Protein AF-J9FBR4-F1 (afdb_monomer_lite)

Radius of gyration: 24.34 Å; chains: 1; bounding box: 45×44×74 Å

Secondary structure (DSSP, 8-state):
--SSHHHHHHHHHHHHHHHHHHHHHHHHHHHHHHHHHHHH----SS-HHHHHHHHHHHHHHHHHHHHHHHHHHHHHHHHHHHTTSSS----

Organism: NCBI:txid749906

InterPro domains:
  IPR002208 SecY/SEC61-alpha family [PF00344] (1-62)
  IPR023201 SecY domain superfamily [G3DSA:1.10.3370.10] (1-88)
  IPR023201 SecY domain superfamily [SSF103491] (1-69)

Foldseek 3Di:
DPPDDVVVVVVVVVVVVVVVVVVVVLVVQLVVQVVVCVPPVDPPPCHSVNSNVVVVVVVVVVVVVVVVVVVVVVCVVVVVVVVVPPDDPDD

Sequence (91 aa):
IRPGDQTARYIDRVLLRLTLGGAVYLVFVCLVPEFLNLRFNVPFYFGGTSLLIVVVVTMDFMSQVQAYMMTHQYESLLRKTNFRGLGQSKR

Structure (mmCIF, N/CA/C/O backbone):
data_AF-J9FBR4-F1
#
_entry.id   AF-J9FBR4-F1
#
loop_
_atom_site.group_PDB
_atom_site.id
_atom_site.type_symbol
_atom_site.label_atom_id
_atom_site.label_alt_id
_atom_site.label_comp_id
_atom_site.label_asym_id
_atom_site.label_entity_id
_atom_site.label_seq_id
_atom_site.pdbx_PDB_ins_code
_atom_site.Cartn_x
_atom_site.Cartn_y
_atom_site.Cartn_z
_atom_site.occupancy
_atom_site.B_iso_or_equiv
_atom_site.auth_seq_id
_atom_site.auth_comp_id
_atom_site.auth_asym_id
_atom_site.auth_atom_id
_atom_site.pdbx_PDB_model_num
ATOM 1 N N . ILE A 1 1 ? -29.959 -13.261 19.289 1.00 47.00 1 ILE A N 1
ATOM 2 C CA . ILE A 1 1 ? -28.922 -13.233 18.228 1.00 47.00 1 ILE A CA 1
ATOM 3 C C . ILE A 1 1 ? -27.605 -12.989 18.941 1.00 47.00 1 ILE A C 1
ATOM 5 O O . ILE A 1 1 ? -27.459 -11.912 19.499 1.00 47.00 1 ILE A O 1
ATOM 9 N N . ARG A 1 2 ? -26.720 -13.991 19.059 1.00 54.50 2 ARG A N 1
ATOM 10 C CA . ARG A 1 2 ? -25.379 -13.751 19.613 1.00 54.50 2 ARG A CA 1
ATOM 11 C C . ARG A 1 2 ? -24.680 -12.784 18.646 1.00 54.50 2 ARG A C 1
ATOM 13 O O . ARG A 1 2 ? -24.530 -13.151 17.479 1.00 54.50 2 ARG A O 1
ATOM 20 N N . PRO A 1 3 ? -24.374 -11.543 19.057 1.00 56.81 3 PRO A N 1
ATOM 21 C CA . PRO A 1 3 ? -23.649 -10.619 18.198 1.00 56.81 3 PRO A CA 1
ATOM 22 C C . PRO A 1 3 ? -22.265 -11.228 17.945 1.00 56.81 3 PRO A C 1
ATOM 24 O O . PRO A 1 3 ? -21.607 -11.665 18.885 1.00 56.81 3 PRO A O 1
ATOM 27 N N . GLY A 1 4 ? -21.869 -11.359 16.681 1.00 70.88 4 GLY A N 1
ATOM 28 C CA . GLY A 1 4 ? -20.633 -12.058 16.316 1.00 70.88 4 GLY A CA 1
ATOM 29 C C . GLY A 1 4 ? -20.703 -12.654 14.918 1.00 70.88 4 GLY A C 1
ATOM 30 O O . GLY A 1 4 ? -20.287 -12.011 13.962 1.00 70.88 4 GLY A O 1
ATOM 31 N N . ASP A 1 5 ? -21.287 -13.846 14.777 1.00 77.06 5 ASP A N 1
ATOM 32 C CA . ASP A 1 5 ? -21.216 -14.619 13.526 1.00 77.06 5 ASP A CA 1
ATOM 33 C C . ASP A 1 5 ? -21.901 -13.953 12.326 1.00 77.06 5 ASP A C 1
ATOM 35 O O . ASP A 1 5 ? -21.360 -13.955 11.220 1.00 77.06 5 ASP A O 1
ATOM 39 N N . GLN A 1 6 ? -23.093 -13.373 12.509 1.00 75.69 6 GLN A N 1
ATOM 40 C CA . GLN A 1 6 ? -23.793 -12.719 11.395 1.00 75.69 6 GLN A CA 1
ATOM 41 C C . GLN A 1 6 ? -23.117 -11.409 10.971 1.00 75.69 6 GLN A C 1
ATOM 43 O O . GLN A 1 6 ? -23.016 -11.137 9.775 1.00 75.69 6 GLN A O 1
ATOM 48 N N . THR A 1 7 ? -22.609 -10.624 11.925 1.00 83.44 7 THR A N 1
ATOM 49 C CA . THR A 1 7 ? -21.892 -9.375 11.630 1.00 83.44 7 THR A CA 1
ATOM 50 C C . THR A 1 7 ? -20.549 -9.661 10.966 1.00 83.44 7 THR A C 1
ATOM 52 O O . THR A 1 7 ? -20.226 -9.027 9.965 1.00 83.44 7 THR A O 1
ATOM 55 N N . ALA A 1 8 ? -19.803 -10.658 11.455 1.00 84.62 8 ALA A N 1
ATOM 56 C CA . ALA A 1 8 ? -18.539 -11.078 10.861 1.00 84.62 8 ALA A CA 1
ATOM 57 C C . ALA A 1 8 ? -18.730 -11.516 9.404 1.00 84.62 8 ALA A C 1
ATOM 59 O O . ALA A 1 8 ? -18.072 -10.978 8.523 1.00 84.62 8 ALA A O 1
ATOM 60 N N . ARG A 1 9 ? -19.707 -12.390 9.114 1.00 85.19 9 ARG A N 1
ATOM 61 C CA . ARG A 1 9 ? -19.999 -12.834 7.735 1.00 85.19 9 ARG A CA 1
ATOM 62 C C . ARG A 1 9 ? -20.391 -11.691 6.798 1.00 85.19 9 ARG A C 1
ATOM 64 O O . ARG A 1 9 ? -20.117 -11.760 5.601 1.00 85.19 9 ARG A O 1
ATOM 71 N N . TYR A 1 10 ? -21.062 -10.663 7.314 1.00 87.12 10 TYR A N 1
ATOM 72 C CA . TYR A 1 10 ? -21.407 -9.487 6.521 1.00 87.12 10 TYR A CA 1
ATOM 73 C C . TYR A 1 10 ? -20.168 -8.644 6.195 1.00 87.12 10 TYR A C 1
ATOM 75 O O . TYR A 1 10 ? -19.943 -8.331 5.027 1.00 87.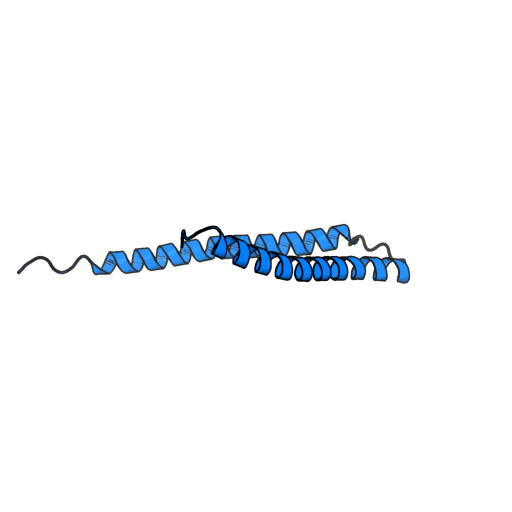12 10 TYR A O 1
ATOM 83 N N . ILE A 1 11 ? -19.345 -8.340 7.205 1.00 90.50 11 ILE A N 1
ATOM 84 C CA . ILE A 1 11 ? -18.080 -7.605 7.056 1.00 90.50 11 ILE A CA 1
ATOM 85 C C . ILE A 1 11 ? -17.158 -8.332 6.072 1.00 90.50 11 ILE A C 1
ATOM 87 O O . ILE A 1 11 ? -16.655 -7.719 5.136 1.00 90.50 11 ILE A O 1
ATOM 91 N N . ASP A 1 12 ? -17.013 -9.645 6.226 1.00 92.12 12 ASP A N 1
ATOM 92 C CA . ASP A 1 12 ? -16.119 -10.473 5.417 1.00 92.12 12 ASP A CA 1
ATOM 93 C C . ASP A 1 12 ? -16.536 -10.483 3.935 1.00 92.12 12 ASP A C 1
ATOM 95 O O . ASP A 1 12 ? -15.723 -10.321 3.026 1.00 92.12 12 ASP A O 1
ATOM 99 N N . ARG A 1 13 ? -17.848 -10.549 3.669 1.00 90.69 13 ARG A N 1
ATOM 100 C CA . ARG A 1 13 ? -18.397 -10.464 2.308 1.00 90.69 13 ARG A CA 1
ATOM 101 C C . ARG A 1 13 ? -18.165 -9.093 1.665 1.00 90.69 13 ARG A C 1
ATOM 103 O O . ARG A 1 13 ? -18.009 -9.014 0.444 1.00 90.69 13 ARG A O 1
ATOM 110 N N . VAL A 1 14 ? -18.190 -8.020 2.456 1.00 93.75 14 VAL A N 1
ATOM 111 C CA . VAL A 1 14 ? -17.906 -6.660 1.976 1.00 93.75 14 VAL A CA 1
ATOM 112 C C . VAL A 1 14 ? -16.410 -6.490 1.719 1.00 93.75 14 VAL A C 1
ATOM 114 O O . VAL A 1 14 ? -16.050 -6.023 0.638 1.00 93.75 14 VAL A O 1
ATOM 117 N N . LEU A 1 15 ? -15.553 -6.933 2.646 1.00 93.62 15 LEU A N 1
ATOM 118 C CA . LEU A 1 15 ? -14.101 -6.922 2.474 1.00 93.62 15 LEU A CA 1
ATOM 119 C C . LEU A 1 15 ? -13.695 -7.667 1.206 1.00 93.62 15 LEU A C 1
ATOM 121 O O . LEU A 1 15 ? -13.001 -7.093 0.378 1.00 93.62 15 LEU A O 1
ATOM 125 N N . LEU A 1 16 ? -14.189 -8.890 0.997 1.00 94.81 16 LEU A N 1
ATOM 126 C CA . LEU A 1 16 ? -13.845 -9.689 -0.181 1.00 94.81 16 LEU A CA 1
ATOM 127 C C . LEU A 1 16 ? -14.146 -8.972 -1.500 1.00 94.81 16 LEU A C 1
ATOM 129 O O . LEU A 1 16 ? -13.327 -9.011 -2.416 1.00 94.81 16 LEU A O 1
ATOM 133 N N . ARG A 1 17 ? -15.291 -8.285 -1.611 1.00 92.56 17 ARG A N 1
ATOM 134 C CA . ARG A 1 17 ? -15.619 -7.507 -2.819 1.00 92.56 17 ARG A CA 1
ATOM 135 C C . ARG A 1 17 ? -14.709 -6.298 -2.996 1.00 92.56 17 ARG A C 1
ATOM 137 O O . ARG A 1 17 ? -14.302 -6.011 -4.120 1.00 92.56 17 ARG A O 1
ATOM 144 N N . LEU A 1 18 ? -14.393 -5.606 -1.906 1.00 94.56 18 LEU A N 1
ATOM 145 C CA . LEU A 1 18 ? -13.513 -4.443 -1.941 1.00 94.56 18 LEU A CA 1
ATOM 146 C C . LEU A 1 18 ? -12.082 -4.849 -2.328 1.00 94.56 18 LEU A C 1
ATOM 148 O O . LEU A 1 18 ? -11.488 -4.254 -3.225 1.00 94.56 18 LEU A O 1
ATOM 152 N N . THR A 1 19 ? -11.558 -5.906 -1.703 1.00 93.56 19 THR A N 1
ATOM 153 C CA . THR A 1 19 ? -10.224 -6.454 -1.965 1.00 93.56 19 THR A CA 1
ATOM 154 C C . THR A 1 19 ? -10.113 -7.012 -3.380 1.00 93.56 19 THR A C 1
ATOM 156 O O . THR A 1 19 ? -9.098 -6.774 -4.028 1.00 93.56 19 THR A O 1
ATOM 159 N N . LEU A 1 20 ? -11.150 -7.682 -3.903 1.00 94.81 20 LEU A N 1
ATOM 160 C CA . LEU A 1 20 ? -11.178 -8.127 -5.303 1.00 94.81 20 LEU A CA 1
ATOM 161 C C . LEU A 1 20 ? -11.043 -6.950 -6.279 1.00 94.81 20 LEU A C 1
ATOM 163 O O . LEU A 1 20 ? -10.236 -7.018 -7.202 1.00 94.81 20 LEU A O 1
ATOM 167 N N . GLY A 1 21 ? -11.776 -5.855 -6.054 1.00 95.44 21 GLY A N 1
ATOM 168 C CA . GLY A 1 21 ? -11.642 -4.640 -6.865 1.00 95.44 21 GLY A CA 1
ATOM 169 C C . GLY A 1 21 ? -10.256 -3.996 -6.745 1.00 95.44 21 GLY A C 1
ATOM 170 O O . GLY A 1 21 ? -9.655 -3.619 -7.751 1.00 95.44 21 GLY A O 1
ATOM 171 N N . GLY A 1 22 ? -9.715 -3.930 -5.525 1.00 90.69 22 GL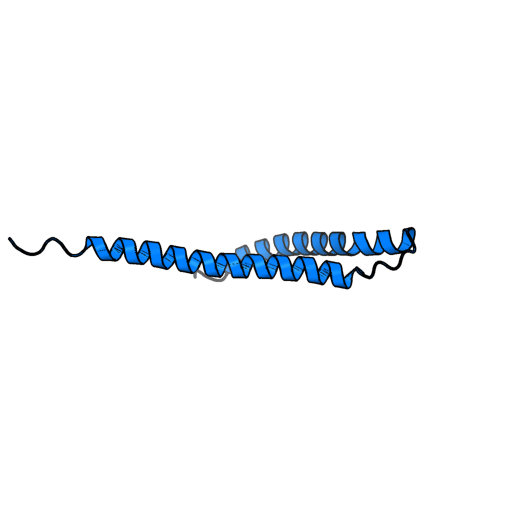Y A N 1
ATOM 172 C CA . GLY A 1 22 ? -8.374 -3.405 -5.262 1.00 90.69 22 GLY A CA 1
ATOM 173 C C . GLY A 1 22 ? -7.267 -4.219 -5.937 1.00 90.69 22 GLY A C 1
ATOM 174 O O . GLY A 1 22 ? -6.371 -3.643 -6.547 1.00 90.69 22 GLY A O 1
ATOM 175 N N . ALA A 1 23 ? -7.347 -5.551 -5.900 1.00 89.31 23 ALA A N 1
ATOM 176 C CA . ALA A 1 23 ? -6.369 -6.431 -6.535 1.00 89.31 23 ALA A CA 1
ATOM 177 C C . ALA A 1 23 ? -6.338 -6.253 -8.061 1.00 89.31 23 ALA A C 1
ATOM 179 O O . ALA A 1 23 ? -5.261 -6.141 -8.644 1.00 89.31 23 ALA A O 1
ATOM 180 N N . VAL A 1 24 ? -7.509 -6.153 -8.704 1.00 93.62 24 VAL A N 1
ATOM 181 C CA . VAL A 1 24 ? -7.610 -5.876 -10.148 1.00 93.62 24 VAL A CA 1
ATOM 182 C C . VAL A 1 24 ? -6.970 -4.530 -10.496 1.00 93.62 24 VAL A C 1
ATOM 184 O O . VAL A 1 24 ? -6.216 -4.441 -11.465 1.00 93.62 24 VAL A O 1
ATOM 1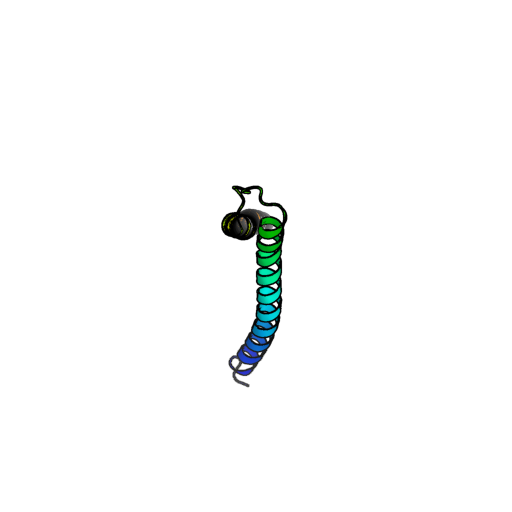87 N N . TYR A 1 25 ? -7.214 -3.497 -9.687 1.00 89.56 25 TYR A N 1
ATOM 188 C CA . TYR A 1 25 ? -6.596 -2.185 -9.875 1.00 89.56 25 TYR A CA 1
ATOM 189 C C . TYR A 1 25 ? -5.065 -2.236 -9.750 1.00 89.56 25 TYR A C 1
ATOM 191 O O . TYR A 1 25 ? -4.365 -1.698 -10.607 1.00 89.56 25 TYR A O 1
ATOM 199 N N . LEU A 1 26 ? -4.529 -2.921 -8.733 1.00 86.12 26 LEU A N 1
ATOM 200 C CA . LEU A 1 26 ? -3.079 -3.050 -8.550 1.00 86.12 26 LEU A CA 1
ATOM 201 C C . LEU A 1 26 ? -2.409 -3.788 -9.713 1.00 86.12 26 LEU A C 1
ATOM 203 O O . LEU A 1 26 ? -1.366 -3.345 -10.192 1.00 86.12 26 LEU A O 1
ATOM 207 N N . VAL A 1 27 ? -3.019 -4.870 -10.205 1.00 86.69 27 VAL A N 1
ATOM 208 C CA . VAL A 1 27 ? -2.524 -5.602 -11.383 1.00 86.69 27 VAL A CA 1
ATOM 209 C C . VAL A 1 27 ? -2.517 -4.701 -12.617 1.00 86.69 27 VAL A C 1
ATOM 211 O O . VAL 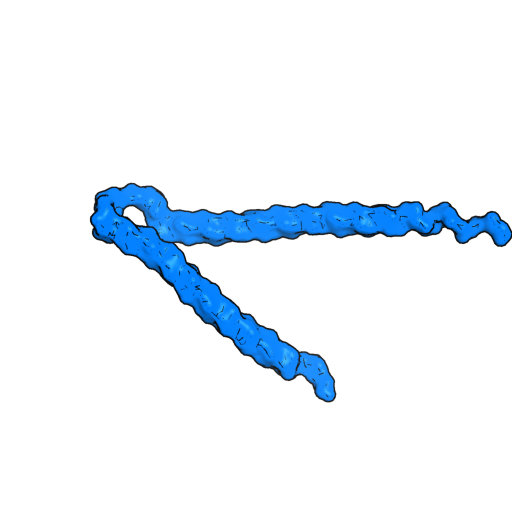A 1 27 ? -1.527 -4.671 -13.346 1.00 86.69 27 VAL A O 1
ATOM 214 N N . PHE A 1 28 ? -3.577 -3.918 -12.830 1.00 87.62 28 PHE A N 1
ATOM 215 C CA . PHE A 1 28 ? -3.648 -2.980 -13.949 1.00 87.62 28 PHE A CA 1
ATOM 216 C C . PHE A 1 28 ? -2.541 -1.918 -13.883 1.00 87.62 28 PHE A C 1
ATOM 218 O O . PHE A 1 28 ? -1.853 -1.685 -14.875 1.00 87.62 28 PHE A O 1
ATOM 225 N N . VAL A 1 29 ? -2.308 -1.322 -12.708 1.00 81.94 29 VAL A N 1
ATOM 226 C CA . VAL A 1 29 ? -1.229 -0.341 -12.496 1.00 81.94 29 VAL A CA 1
ATOM 227 C C . VAL A 1 29 ? 0.158 -0.957 -12.722 1.00 81.94 29 VAL A C 1
ATOM 229 O O . VAL A 1 29 ? 1.027 -0.284 -13.270 1.00 81.94 29 VAL A O 1
ATOM 232 N N . CYS A 1 30 ? 0.370 -2.228 -12.365 1.00 77.75 30 CYS A N 1
ATOM 233 C CA . CYS A 1 30 ? 1.636 -2.930 -12.612 1.00 77.75 30 CYS A CA 1
ATOM 234 C C . CYS A 1 30 ? 1.867 -3.272 -14.095 1.00 77.75 30 CYS A C 1
ATOM 236 O O . CYS A 1 30 ? 3.013 -3.289 -14.538 1.00 77.75 30 CYS A O 1
ATOM 238 N N . LEU A 1 31 ? 0.803 -3.498 -14.873 1.00 81.88 31 LEU A N 1
ATOM 239 C CA . LEU A 1 31 ? 0.894 -3.812 -16.306 1.00 81.88 31 LEU A CA 1
ATOM 240 C C . LEU A 1 31 ? 1.272 -2.601 -17.172 1.00 81.88 31 LEU A C 1
ATOM 242 O O . LEU A 1 31 ? 1.920 -2.759 -18.206 1.00 81.88 31 LEU A O 1
ATOM 246 N N . VAL A 1 32 ? 0.894 -1.385 -16.765 1.00 79.62 32 VAL A N 1
ATOM 247 C CA . VAL A 1 32 ? 1.216 -0.141 -17.492 1.00 79.62 32 VAL A CA 1
ATOM 248 C C . VAL A 1 32 ? 2.726 0.046 -17.744 1.00 79.62 32 VAL A C 1
ATOM 250 O O . VAL A 1 32 ? 3.103 0.236 -18.904 1.00 79.62 32 VAL A O 1
ATOM 253 N N . PRO A 1 33 ? 3.621 -0.011 -16.734 1.00 72.81 33 PRO A N 1
ATOM 254 C CA . PRO A 1 33 ? 5.060 0.145 -16.954 1.00 72.81 33 PRO A CA 1
ATOM 255 C C . PRO A 1 33 ? 5.663 -1.021 -17.747 1.00 72.81 33 PRO A C 1
ATOM 257 O O . PRO A 1 33 ? 6.562 -0.802 -18.557 1.00 72.81 33 PRO A O 1
ATOM 260 N N . GLU A 1 34 ? 5.161 -2.243 -17.556 1.00 73.25 34 GLU A N 1
ATOM 261 C CA . GLU A 1 34 ? 5.607 -3.426 -18.299 1.00 73.25 34 GLU A CA 1
ATOM 262 C C . GLU A 1 34 ? 5.311 -3.276 -19.799 1.00 73.25 34 GLU A C 1
ATOM 264 O O . GLU A 1 34 ? 6.186 -3.492 -20.641 1.00 73.25 34 GLU A O 1
ATOM 269 N N . PHE A 1 35 ? 4.118 -2.779 -20.136 1.00 74.00 35 PHE A N 1
ATOM 270 C CA . PHE A 1 35 ? 3.717 -2.501 -21.512 1.00 74.00 35 PHE A CA 1
ATOM 271 C C . PHE A 1 35 ? 4.517 -1.357 -22.157 1.00 74.00 35 PHE A C 1
ATOM 273 O O . PHE A 1 35 ? 4.881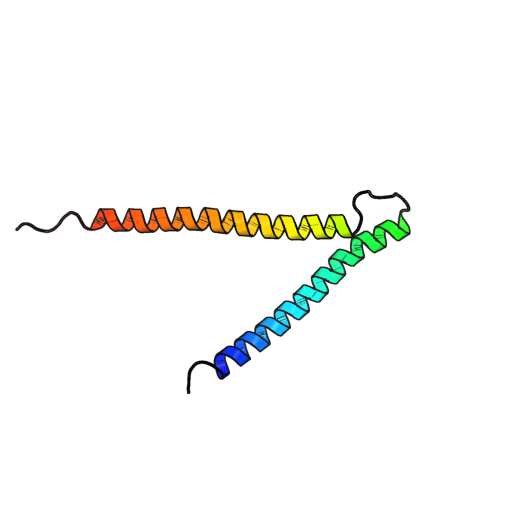 -1.447 -23.333 1.00 74.00 35 PHE A O 1
ATOM 280 N N . LEU A 1 36 ? 4.824 -0.289 -21.407 1.00 73.38 36 LEU A N 1
ATOM 281 C CA . LEU A 1 36 ? 5.665 0.808 -21.901 1.00 73.38 36 LEU A CA 1
ATOM 282 C C . LEU A 1 36 ? 7.107 0.355 -22.170 1.00 73.38 36 LEU A C 1
ATOM 284 O O . LEU A 1 36 ? 7.680 0.730 -23.194 1.00 73.38 36 LEU A O 1
ATOM 288 N N . ASN A 1 37 ? 7.681 -0.463 -21.283 1.00 66.69 37 ASN A N 1
ATOM 289 C CA . ASN A 1 37 ? 9.065 -0.922 -21.401 1.00 66.69 37 ASN A CA 1
ATOM 290 C C . ASN A 1 37 ? 9.265 -1.809 -22.645 1.00 66.69 37 ASN A C 1
ATOM 292 O O . ASN A 1 37 ? 10.212 -1.617 -23.409 1.00 66.69 37 ASN A O 1
ATOM 296 N N . LEU A 1 38 ? 8.311 -2.708 -22.918 1.00 65.88 38 LEU A N 1
ATOM 297 C CA . LEU A 1 38 ? 8.327 -3.587 -24.095 1.00 65.88 38 LEU A CA 1
ATOM 298 C C . LEU A 1 38 ? 8.306 -2.822 -25.429 1.00 65.88 38 LEU A C 1
ATOM 300 O O . LEU A 1 38 ? 8.874 -3.295 -26.412 1.00 65.88 38 LEU A O 1
ATOM 304 N N . ARG A 1 39 ? 7.647 -1.656 -25.486 1.00 63.69 39 ARG A N 1
ATOM 305 C CA . ARG A 1 39 ? 7.429 -0.911 -26.737 1.00 63.69 39 ARG A CA 1
ATOM 306 C C . ARG A 1 39 ? 8.455 0.200 -26.986 1.00 63.69 39 ARG A C 1
ATOM 308 O O . ARG A 1 39 ? 8.697 0.516 -28.145 1.00 63.69 39 ARG A O 1
ATOM 315 N N . PHE A 1 40 ? 9.063 0.766 -25.939 1.00 64.75 40 PHE A N 1
ATOM 316 C CA . PHE A 1 40 ? 9.992 1.897 -26.073 1.00 64.75 40 PHE A CA 1
ATOM 317 C C . PHE A 1 40 ? 11.484 1.548 -25.949 1.00 64.75 40 PHE A C 1
ATOM 319 O O . PHE A 1 40 ? 12.294 2.402 -26.283 1.00 64.75 40 PHE A O 1
ATOM 326 N N . ASN A 1 41 ? 11.872 0.325 -25.549 1.00 56.62 41 ASN A N 1
ATOM 327 C CA . ASN A 1 41 ? 13.269 -0.174 -25.533 1.00 56.62 41 ASN A CA 1
ATOM 328 C C . ASN A 1 41 ? 14.309 0.757 -24.860 1.00 56.62 41 ASN A C 1
ATOM 330 O O . ASN A 1 41 ? 15.510 0.614 -25.064 1.00 56.62 41 ASN A O 1
ATOM 334 N N . VAL A 1 42 ? 13.870 1.717 -24.043 1.00 59.34 42 VAL A N 1
ATOM 335 C CA . VAL A 1 42 ? 14.753 2.518 -23.197 1.00 59.34 42 VAL A CA 1
ATOM 336 C C . VAL A 1 42 ? 14.739 1.843 -21.832 1.00 59.34 42 VAL A C 1
ATOM 338 O O . VAL A 1 42 ? 13.650 1.722 -21.265 1.00 59.34 42 VAL A O 1
ATOM 341 N N . PRO A 1 43 ? 15.887 1.388 -21.294 1.00 59.94 43 PRO A N 1
ATOM 342 C CA . PRO A 1 43 ? 15.958 0.791 -19.970 1.00 59.94 43 PRO A CA 1
ATOM 343 C C . PRO A 1 43 ? 15.630 1.874 -18.945 1.00 59.94 43 PRO A C 1
ATOM 345 O O . PRO A 1 43 ? 16.501 2.573 -18.429 1.00 59.94 43 PRO A O 1
ATOM 348 N N . PHE A 1 44 ? 14.340 2.054 -18.677 1.00 60.06 44 PHE A N 1
ATOM 349 C CA . PHE A 1 44 ? 13.893 2.830 -17.544 1.00 60.06 44 PHE A CA 1
ATOM 350 C C . PHE A 1 44 ? 14.442 2.098 -16.318 1.00 60.06 44 PHE A C 1
ATOM 352 O O . PHE A 1 44 ? 13.948 1.041 -15.934 1.00 60.06 44 PHE A O 1
ATOM 359 N N . TYR A 1 45 ? 15.457 2.687 -15.680 1.00 58.12 45 TYR A N 1
ATOM 360 C CA . TYR A 1 45 ? 15.904 2.317 -14.331 1.00 58.12 45 TYR A CA 1
ATOM 361 C C . TYR A 1 45 ? 14.731 2.316 -13.325 1.00 58.12 45 TYR A C 1
ATOM 363 O O . TYR A 1 45 ? 14.825 1.730 -12.249 1.00 58.12 45 TYR A O 1
ATOM 371 N N . PHE A 1 46 ? 13.595 2.902 -13.721 1.00 59.53 46 PHE A N 1
ATOM 372 C CA . PHE A 1 46 ? 12.282 2.784 -13.106 1.00 59.53 46 PHE A CA 1
ATOM 373 C C . PHE A 1 46 ? 11.472 1.574 -13.632 1.00 59.53 46 PHE A C 1
ATOM 375 O O . PHE A 1 46 ? 10.401 1.729 -14.218 1.00 59.53 46 PHE A O 1
ATOM 382 N N . GLY A 1 47 ? 11.973 0.348 -13.457 1.00 68.38 47 GLY A N 1
ATOM 383 C CA . GLY A 1 47 ? 11.228 -0.873 -13.806 1.00 68.38 47 GLY A CA 1
ATOM 384 C C . GLY A 1 47 ? 9.960 -1.072 -12.957 1.00 68.38 47 GLY A C 1
ATOM 385 O O . GLY A 1 47 ? 9.784 -0.406 -11.932 1.00 68.38 47 GLY A O 1
ATOM 386 N N . GLY A 1 48 ? 9.100 -2.031 -13.336 1.00 69.31 48 GLY A N 1
ATOM 387 C CA . GLY A 1 48 ? 7.825 -2.329 -12.652 1.00 69.31 48 GLY A CA 1
ATOM 388 C C . GLY A 1 48 ? 7.942 -2.501 -11.130 1.00 69.31 48 GLY A C 1
ATOM 389 O O . GLY A 1 48 ? 7.084 -2.033 -10.386 1.00 69.31 48 GLY A O 1
ATOM 390 N N . THR A 1 49 ? 9.061 -3.054 -10.650 1.00 76.56 49 THR A N 1
ATOM 391 C CA . THR A 1 49 ? 9.376 -3.191 -9.219 1.00 76.56 49 THR A CA 1
ATOM 392 C C . THR A 1 49 ? 9.537 -1.844 -8.509 1.00 76.56 49 THR A C 1
ATOM 394 O O . THR A 1 49 ? 9.016 -1.664 -7.415 1.00 76.56 49 THR A O 1
ATOM 397 N N . SER A 1 50 ? 10.221 -0.873 -9.122 1.00 80.06 50 SER A N 1
ATOM 398 C CA . SER A 1 50 ? 10.406 0.460 -8.526 1.00 80.06 50 SER A CA 1
ATOM 399 C C . SER A 1 50 ? 9.096 1.250 -8.460 1.00 80.06 50 SER A C 1
ATOM 401 O O . SER A 1 50 ? 8.849 1.929 -7.467 1.00 80.06 50 SER A O 1
ATOM 403 N N . LEU A 1 51 ? 8.221 1.104 -9.463 1.00 78.56 51 LEU A N 1
ATOM 404 C CA . LEU A 1 51 ? 6.900 1.729 -9.467 1.00 78.56 51 LEU A CA 1
ATOM 405 C C . LEU A 1 51 ? 6.029 1.169 -8.331 1.00 78.56 51 LEU A C 1
ATOM 407 O O . LEU A 1 51 ? 5.399 1.931 -7.599 1.00 78.56 51 LEU A O 1
ATOM 411 N N . LEU A 1 52 ? 6.049 -0.156 -8.147 1.00 79.25 52 LEU A N 1
ATOM 412 C CA . LEU A 1 52 ? 5.337 -0.839 -7.066 1.00 79.25 52 LEU A CA 1
ATOM 413 C C . LEU A 1 52 ? 5.848 -0.365 -5.694 1.00 79.25 52 LEU A C 1
ATOM 415 O O . LEU A 1 52 ? 5.048 0.009 -4.838 1.00 79.25 52 LEU A O 1
ATOM 419 N N . ILE A 1 53 ? 7.173 -0.280 -5.514 1.00 85.38 53 ILE A N 1
ATOM 420 C CA . ILE A 1 53 ?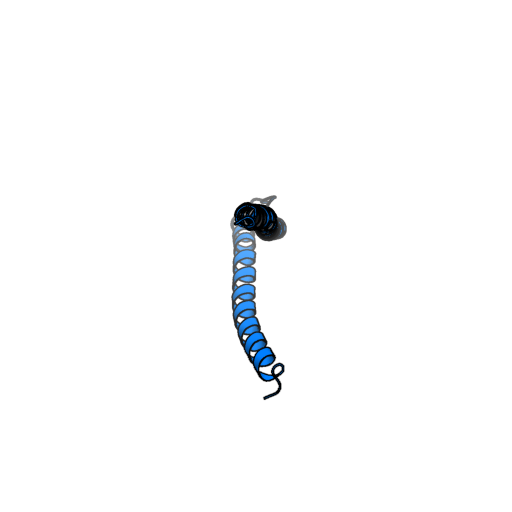 7.790 0.243 -4.284 1.00 85.38 53 ILE A CA 1
ATOM 421 C C . ILE A 1 53 ? 7.350 1.690 -4.020 1.00 85.38 53 ILE A C 1
ATOM 423 O O . ILE A 1 53 ? 6.935 1.996 -2.906 1.00 85.38 53 ILE A O 1
ATOM 427 N N . VAL A 1 54 ? 7.391 2.579 -5.020 1.00 85.81 54 VAL A N 1
ATOM 428 C CA . VAL A 1 54 ? 7.016 3.994 -4.844 1.00 85.81 54 VAL A CA 1
ATOM 429 C C . VAL A 1 54 ? 5.552 4.137 -4.434 1.00 85.81 54 VAL A C 1
ATOM 431 O O . VAL A 1 54 ? 5.255 4.865 -3.489 1.00 85.81 54 VAL A O 1
ATOM 434 N N . VAL A 1 55 ? 4.625 3.436 -5.089 1.00 84.94 55 VAL A N 1
ATOM 435 C CA . VAL A 1 55 ? 3.192 3.529 -4.761 1.00 84.94 55 VAL A CA 1
ATOM 436 C C . VAL A 1 55 ? 2.904 2.983 -3.360 1.00 84.94 55 VAL A C 1
ATOM 438 O O . VAL A 1 55 ? 2.195 3.624 -2.586 1.00 84.94 55 VAL A O 1
ATOM 441 N N . VAL A 1 56 ? 3.486 1.836 -2.998 1.00 87.19 56 VAL A N 1
ATOM 442 C CA . VAL A 1 56 ? 3.264 1.223 -1.679 1.00 87.19 56 VAL A CA 1
ATOM 443 C C . VAL A 1 56 ? 3.864 2.075 -0.565 1.00 87.19 56 VAL A C 1
ATOM 445 O O . VAL A 1 56 ? 3.175 2.377 0.404 1.00 87.19 56 VAL A O 1
ATOM 448 N N . VAL A 1 57 ? 5.114 2.522 -0.715 1.00 92.00 57 VAL A N 1
ATOM 449 C CA . VAL A 1 57 ? 5.791 3.339 0.304 1.00 92.00 57 VAL A CA 1
ATOM 450 C C . VAL A 1 57 ? 5.136 4.711 0.444 1.00 92.00 57 VAL A C 1
ATOM 452 O O . VAL A 1 57 ? 5.007 5.199 1.559 1.00 92.00 57 VAL A O 1
ATOM 455 N N . THR A 1 58 ? 4.686 5.344 -0.645 1.00 90.56 58 THR A N 1
ATOM 456 C CA . THR A 1 58 ? 3.995 6.645 -0.549 1.00 90.56 58 THR A CA 1
ATOM 457 C C . THR A 1 58 ? 2.649 6.526 0.161 1.00 90.56 58 THR A C 1
ATOM 459 O O . THR A 1 58 ? 2.334 7.371 1.000 1.00 90.56 58 THR A O 1
ATOM 462 N N . MET A 1 59 ? 1.875 5.474 -0.118 1.00 89.25 59 MET A N 1
ATOM 463 C CA . MET A 1 59 ? 0.614 5.219 0.579 1.00 89.25 59 MET A CA 1
ATOM 464 C C . MET A 1 59 ? 0.843 4.907 2.065 1.00 89.25 59 MET A C 1
ATOM 466 O O . MET A 1 59 ? 0.144 5.454 2.921 1.00 89.25 59 MET A O 1
ATOM 470 N N . ASP A 1 60 ? 1.845 4.083 2.375 1.00 91.69 60 ASP A N 1
ATOM 471 C CA . ASP A 1 60 ? 2.218 3.743 3.748 1.00 91.69 60 ASP A CA 1
ATOM 472 C C . ASP A 1 60 ? 2.715 4.977 4.520 1.00 91.69 60 ASP A C 1
ATOM 474 O O . ASP A 1 60 ? 2.238 5.268 5.617 1.00 91.69 60 ASP A O 1
ATOM 478 N N . PHE A 1 61 ? 3.569 5.794 3.897 1.00 93.25 61 PHE A N 1
ATOM 479 C CA . PHE A 1 61 ? 4.059 7.045 4.471 1.00 93.25 61 PHE A CA 1
ATOM 480 C C . PHE A 1 61 ? 2.918 8.021 4.780 1.00 93.25 61 PHE A C 1
ATOM 482 O O . PHE A 1 61 ? 2.861 8.573 5.878 1.00 93.25 61 PHE A O 1
ATOM 489 N N . MET A 1 62 ? 1.972 8.212 3.855 1.00 90.81 62 MET A N 1
ATOM 490 C CA . MET A 1 62 ? 0.826 9.100 4.088 1.00 90.81 62 MET A CA 1
ATOM 491 C C . MET A 1 62 ? -0.061 8.609 5.235 1.00 90.81 62 MET A C 1
ATOM 493 O O . MET A 1 62 ? -0.513 9.421 6.042 1.00 90.81 62 MET A O 1
ATOM 497 N N . SER A 1 63 ? -0.274 7.295 5.343 1.00 89.06 63 SER A N 1
ATOM 498 C CA . SER A 1 63 ? -1.006 6.686 6.459 1.00 89.06 63 SER A CA 1
ATOM 499 C C . SER A 1 63 ? -0.307 6.939 7.801 1.00 89.06 63 SER A C 1
ATOM 501 O O . SER A 1 63 ? -0.938 7.391 8.761 1.00 89.06 63 SER A O 1
ATOM 503 N N . GLN A 1 64 ? 1.015 6.750 7.860 1.00 87.62 64 GLN A N 1
ATOM 504 C CA . GLN A 1 64 ? 1.813 7.025 9.059 1.00 87.62 64 GLN A CA 1
ATOM 505 C C . GLN A 1 64 ? 1.783 8.511 9.453 1.00 87.62 64 GLN A C 1
ATOM 507 O O . GLN A 1 64 ? 1.592 8.839 10.626 1.00 87.62 64 GLN A O 1
ATOM 512 N N . VAL A 1 65 ? 1.907 9.424 8.483 1.00 89.50 65 VAL A N 1
ATOM 513 C CA . VAL A 1 65 ? 1.826 10.877 8.718 1.00 89.50 65 VAL A CA 1
ATOM 514 C C . VAL A 1 65 ? 0.451 11.274 9.258 1.00 89.50 65 VAL A C 1
ATOM 516 O O . VAL A 1 65 ? 0.364 12.057 10.207 1.00 89.50 65 VAL A O 1
ATOM 519 N N . GLN A 1 66 ? -0.628 10.718 8.703 1.00 83.44 66 GLN A N 1
ATOM 520 C CA . GLN A 1 66 ? -1.983 10.963 9.199 1.00 83.44 66 GLN A CA 1
ATOM 521 C C . GLN A 1 66 ? -2.174 10.434 10.625 1.00 83.44 66 GLN A C 1
ATOM 523 O O . GLN A 1 66 ? -2.728 11.149 11.457 1.00 83.44 66 GLN A O 1
ATOM 528 N N . ALA A 1 67 ? -1.680 9.234 10.945 1.00 82.44 67 ALA A N 1
ATOM 529 C CA . ALA A 1 67 ? -1.750 8.678 12.298 1.00 82.44 67 ALA A CA 1
ATOM 530 C C . ALA A 1 67 ? -1.002 9.555 13.321 1.00 82.44 67 ALA A C 1
ATOM 532 O O . ALA A 1 67 ? -1.509 9.827 14.415 1.00 82.44 67 ALA A O 1
ATOM 533 N N . TYR A 1 68 ? 0.169 10.070 12.938 1.00 82.56 68 TYR A N 1
ATOM 534 C CA . TYR A 1 68 ? 0.922 11.015 13.756 1.00 82.56 68 TYR A CA 1
ATOM 535 C C . TYR A 1 68 ? 0.143 12.325 13.972 1.00 82.56 68 TYR A C 1
ATOM 537 O O . TYR A 1 68 ? -0.009 12.772 15.108 1.00 82.56 68 TYR A O 1
ATOM 545 N N . MET A 1 69 ? -0.431 12.908 12.911 1.00 78.19 69 MET A N 1
ATOM 546 C CA . MET A 1 69 ? -1.227 14.144 12.987 1.00 78.19 69 MET A CA 1
ATOM 547 C C . MET A 1 69 ? -2.506 13.985 13.828 1.00 78.19 69 MET A C 1
ATOM 549 O O . MET A 1 69 ? -2.817 14.858 14.641 1.00 78.19 69 MET A O 1
ATOM 553 N N . MET A 1 70 ? -3.224 12.867 13.682 1.00 71.69 70 MET A N 1
ATOM 554 C CA . MET A 1 70 ? -4.433 12.573 14.461 1.00 71.69 70 MET A CA 1
ATOM 555 C C . MET A 1 70 ? -4.132 12.519 15.961 1.00 71.69 70 MET A C 1
ATOM 557 O O . MET A 1 70 ? -4.892 13.061 16.760 1.00 71.69 70 MET A O 1
ATOM 561 N N . THR A 1 71 ? -2.993 11.949 16.356 1.00 64.62 71 THR A N 1
ATOM 562 C CA . THR A 1 71 ? -2.577 11.878 17.767 1.00 64.62 71 THR A CA 1
ATOM 563 C C . THR A 1 71 ? -2.438 13.274 18.395 1.00 64.62 71 THR A C 1
ATOM 565 O O . THR A 1 71 ? -2.923 13.507 19.504 1.00 64.62 71 THR A O 1
ATOM 568 N N . HIS A 1 72 ? -1.887 14.244 17.655 1.00 62.66 72 HIS A N 1
ATOM 569 C CA . HIS A 1 72 ? -1.791 15.644 18.100 1.00 62.66 72 HIS A CA 1
ATOM 570 C C . HIS A 1 72 ? -3.159 16.328 18.238 1.00 62.66 72 HIS A C 1
ATOM 572 O O . HIS A 1 72 ? -3.381 17.123 19.155 1.00 62.66 72 HIS A O 1
ATOM 578 N N . GLN A 1 73 ? -4.110 16.017 17.351 1.00 60.09 73 GLN A N 1
ATOM 579 C CA . GLN A 1 73 ? -5.478 16.542 17.446 1.00 60.09 73 GLN A CA 1
ATOM 580 C C . GLN A 1 73 ? -6.249 15.931 18.626 1.00 60.09 73 GLN A C 1
ATOM 582 O O . GLN A 1 73 ? -6.996 16.649 19.293 1.00 60.09 73 GLN A O 1
ATOM 587 N N . TYR A 1 74 ? -6.029 14.652 18.941 1.00 56.62 74 TYR A N 1
ATOM 588 C CA . TYR A 1 74 ? -6.588 14.009 20.135 1.00 56.62 74 TYR A CA 1
ATOM 589 C C . TYR A 1 74 ? -6.061 14.635 21.437 1.00 56.62 74 TYR A C 1
ATOM 591 O O . TYR A 1 74 ? -6.865 14.929 22.324 1.00 56.62 74 TYR A O 1
ATOM 599 N N . GLU A 1 75 ? -4.756 14.924 21.547 1.00 59.50 75 GLU A N 1
ATOM 600 C CA . GLU A 1 75 ? -4.206 15.657 22.702 1.00 59.50 75 GLU A CA 1
ATOM 601 C C . GLU A 1 75 ? -4.803 17.065 22.833 1.00 59.50 75 GLU A C 1
ATOM 603 O O . GLU A 1 75 ? -5.168 17.486 23.930 1.00 59.50 75 GLU A O 1
ATOM 608 N N . SER A 1 76 ? -4.950 17.791 21.722 1.00 59.06 76 SER A N 1
ATOM 609 C CA . SER A 1 76 ? -5.545 19.134 21.706 1.00 59.06 76 SER A CA 1
ATOM 610 C C . SER A 1 76 ? -7.002 19.134 22.191 1.00 59.06 76 SER A C 1
ATOM 612 O O . SER A 1 76 ? -7.396 19.992 22.988 1.00 59.06 76 SER A O 1
ATOM 614 N N . LEU A 1 77 ? -7.796 18.138 21.779 1.00 59.12 77 LEU A N 1
ATOM 615 C CA . LEU A 1 77 ? -9.188 17.977 22.208 1.00 59.12 77 LEU A CA 1
ATOM 616 C C . LEU A 1 77 ? -9.296 17.566 23.685 1.00 59.12 77 LEU A C 1
ATOM 618 O O . LEU A 1 77 ? -10.064 18.187 24.422 1.00 59.12 77 LEU A O 1
ATOM 622 N N . LEU A 1 78 ? -8.485 16.603 24.140 1.00 60.38 78 LEU A N 1
ATOM 623 C CA . LEU A 1 78 ? -8.442 16.171 25.545 1.00 60.38 78 LEU A CA 1
ATOM 624 C C . LEU A 1 78 ? -7.932 17.281 26.480 1.00 60.38 78 LEU A C 1
ATOM 626 O O . LEU A 1 78 ? -8.480 17.496 27.567 1.00 60.38 78 LEU A O 1
ATOM 630 N N . ARG A 1 79 ? -6.928 18.053 26.048 1.00 57.56 79 ARG A N 1
ATOM 631 C CA . ARG A 1 79 ? -6.406 19.201 26.798 1.00 57.56 79 ARG A CA 1
ATOM 632 C C . ARG A 1 79 ? -7.442 20.317 26.896 1.00 57.56 79 ARG A C 1
ATOM 634 O O . ARG A 1 79 ? -7.629 20.866 27.978 1.00 57.56 79 ARG A O 1
ATOM 641 N N . LYS A 1 80 ? -8.183 20.616 25.821 1.00 55.28 80 LYS A N 1
ATOM 642 C CA . LYS A 1 80 ? -9.245 21.639 25.829 1.00 55.28 80 LYS A CA 1
ATOM 643 C C . LYS A 1 80 ? -10.411 21.283 26.762 1.00 55.28 80 LYS A C 1
ATOM 645 O O . LYS A 1 80 ? -11.009 22.187 27.342 1.00 55.28 80 LYS A O 1
ATOM 650 N N . THR A 1 81 ? -10.716 19.998 26.955 1.00 58.12 81 THR A N 1
ATOM 651 C CA . THR A 1 81 ? -11.752 19.561 27.908 1.00 58.12 81 THR A CA 1
ATOM 652 C C . THR A 1 81 ? -11.322 19.646 29.373 1.00 58.12 81 THR A C 1
ATOM 654 O O . THR A 1 81 ? -12.160 19.944 30.221 1.00 58.12 81 THR A O 1
ATOM 657 N N . ASN A 1 82 ? -10.033 19.474 29.688 1.00 58.06 82 ASN A N 1
ATOM 658 C CA . ASN A 1 82 ? -9.557 19.488 31.079 1.00 58.06 82 ASN A CA 1
ATOM 659 C C . ASN A 1 82 ? -9.570 20.899 31.713 1.00 58.06 82 ASN A C 1
ATOM 661 O O . ASN A 1 82 ? -9.738 21.047 32.920 1.00 58.06 82 ASN A O 1
ATOM 665 N N . PHE A 1 83 ? -9.487 21.966 30.907 1.00 55.81 83 PHE A N 1
ATOM 666 C CA . PHE A 1 83 ? -9.512 23.352 31.407 1.00 55.81 83 PHE A CA 1
ATOM 667 C C . PHE A 1 83 ? -10.910 23.896 31.753 1.00 55.81 83 PHE A C 1
ATOM 669 O O . PHE A 1 83 ? -11.015 25.007 32.269 1.00 55.81 83 PHE A O 1
ATOM 676 N N . ARG A 1 84 ? -11.996 23.143 31.511 1.00 58.16 84 ARG A N 1
ATOM 677 C CA . ARG A 1 84 ? -13.373 23.588 31.816 1.00 58.16 84 ARG A CA 1
ATOM 678 C C . ARG A 1 84 ? -13.925 23.084 33.159 1.00 58.16 84 ARG A C 1
ATOM 680 O O . ARG A 1 84 ? -15.051 23.429 33.497 1.00 58.16 84 ARG A O 1
ATOM 687 N N . GLY A 1 85 ? -13.146 22.308 33.922 1.00 55.09 85 GLY A N 1
ATOM 688 C CA . GLY A 1 85 ? -13.562 21.712 35.203 1.00 55.09 85 GLY A CA 1
ATOM 689 C C . GLY A 1 85 ? -13.068 22.412 36.478 1.00 55.09 85 GLY A C 1
ATOM 690 O O . GLY A 1 85 ? -13.430 21.984 37.567 1.00 55.09 85 GLY A O 1
ATOM 691 N N . LEU A 1 86 ? -12.255 23.474 36.388 1.00 60.12 86 LEU A N 1
ATOM 692 C CA . LEU A 1 86 ? -11.581 24.075 37.557 1.00 60.12 86 LEU A CA 1
ATOM 693 C C . LEU A 1 86 ? -12.299 25.271 38.202 1.00 60.12 86 LEU A C 1
ATOM 695 O O . LEU A 1 86 ? -11.736 25.938 39.066 1.00 60.12 86 LEU A O 1
ATOM 699 N N . GLY A 1 87 ? -13.546 25.551 37.835 1.00 58.53 87 GLY A N 1
ATOM 700 C CA . GLY A 1 87 ? -14.288 26.648 38.445 1.00 58.53 87 GLY A CA 1
ATOM 701 C C . GLY A 1 87 ? -15.739 26.288 38.643 1.00 58.53 87 GLY A C 1
ATOM 702 O O . GLY A 1 87 ? -16.506 26.533 37.728 1.00 58.53 87 GLY A O 1
ATOM 703 N N . GLN A 1 88 ? -16.080 25.708 39.800 1.00 60.03 88 GLN A N 1
ATOM 704 C CA . GLN A 1 88 ? -17.368 25.833 40.512 1.00 60.03 88 GLN A CA 1
ATOM 705 C C . GLN A 1 88 ? -17.381 24.872 41.716 1.00 60.03 88 GLN A C 1
ATOM 707 O O . GLN A 1 88 ? -18.005 23.819 41.695 1.00 60.03 88 GLN A O 1
ATOM 712 N N . SER A 1 89 ? -16.666 25.229 42.784 1.00 51.69 89 SER A N 1
ATOM 713 C CA . SER A 1 89 ? -16.913 24.660 44.114 1.00 51.69 89 SER A CA 1
ATOM 714 C C . SER A 1 89 ? -16.499 25.664 45.185 1.00 51.69 89 SER A C 1
ATOM 716 O O . SER A 1 89 ? -15.441 25.531 45.796 1.00 51.69 89 SER A O 1
ATOM 718 N N . LYS A 1 90 ? -17.319 26.705 45.370 1.00 50.25 90 LYS A N 1
ATOM 719 C CA . LYS A 1 90 ? -17.502 27.390 46.661 1.00 50.25 90 LYS A CA 1
ATOM 720 C C . LYS A 1 90 ? -18.602 28.451 46.560 1.00 50.25 90 LYS A C 1
ATOM 722 O O . LYS A 1 90 ? -18.335 29.595 46.196 1.00 50.25 90 LYS A O 1
ATOM 727 N N . ARG A 1 91 ? -19.825 28.063 46.905 1.00 45.09 91 ARG A N 1
ATOM 728 C CA . ARG A 1 91 ? -20.766 28.875 47.681 1.00 45.09 91 ARG A CA 1
ATOM 729 C C . ARG A 1 91 ? -21.484 27.945 48.639 1.00 45.09 91 ARG A C 1
ATOM 731 O O . ARG A 1 91 ? -21.799 26.822 48.194 1.00 45.09 91 ARG A O 1
#

pLDDT: mean 74.89, std 14.46, range [45.09, 95.44]